Protein AF-A0A925W0N7-F1 (afdb_monomer_lite)

Structure (mmCIF, N/CA/C/O backbone):
data_AF-A0A925W0N7-F1
#
_entry.id   AF-A0A925W0N7-F1
#
loop_
_atom_site.group_PDB
_atom_site.id
_atom_site.type_symbol
_atom_site.label_atom_id
_atom_site.label_alt_id
_atom_site.label_comp_id
_atom_site.label_asym_id
_atom_site.label_entity_id
_atom_site.label_seq_id
_atom_site.pdbx_PDB_ins_code
_atom_site.Cartn_x
_atom_site.Cartn_y
_atom_site.Cartn_z
_atom_site.occupancy
_atom_site.B_iso_or_equiv
_atom_site.auth_seq_id
_atom_site.auth_comp_id
_atom_site.auth_asym_id
_atom_site.auth_atom_id
_atom_site.pdbx_PDB_model_num
ATOM 1 N N . VAL A 1 1 ? -19.440 -4.848 11.610 1.00 69.06 1 VAL A N 1
ATOM 2 C CA . VAL A 1 1 ? -18.032 -4.654 11.197 1.00 69.06 1 VAL A CA 1
ATOM 3 C C . VAL A 1 1 ? -17.917 -5.190 9.789 1.00 69.06 1 VAL A C 1
ATOM 5 O O . VAL A 1 1 ? -18.284 -6.340 9.576 1.00 69.06 1 VAL A O 1
ATOM 8 N N . LYS A 1 2 ? -17.548 -4.348 8.822 1.00 81.12 2 LYS A N 1
ATOM 9 C CA . LYS A 1 2 ? -17.429 -4.754 7.417 1.00 81.12 2 LYS A CA 1
ATOM 10 C C . LYS A 1 2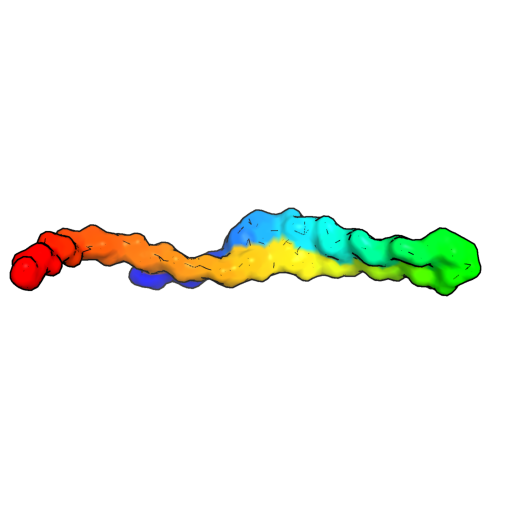 ? -15.952 -4.892 7.080 1.00 81.12 2 LYS A C 1
ATOM 12 O O . LYS A 1 2 ? -15.154 -4.037 7.450 1.00 81.12 2 LYS A O 1
ATOM 17 N N . HIS A 1 3 ? -15.600 -5.959 6.377 1.00 83.12 3 HIS A N 1
ATOM 18 C CA . HIS A 1 3 ? -14.253 -6.166 5.859 1.00 83.12 3 HIS A CA 1
ATOM 19 C C . HIS A 1 3 ? -14.307 -6.104 4.340 1.00 83.12 3 HIS A C 1
ATOM 21 O O . HIS A 1 3 ? -15.202 -6.685 3.723 1.00 83.12 3 HIS A O 1
ATOM 27 N N . GLY A 1 4 ? -13.378 -5.365 3.743 1.00 89.38 4 GLY A N 1
ATOM 28 C CA . GLY A 1 4 ? -13.390 -5.095 2.315 1.00 89.38 4 GLY A CA 1
ATOM 29 C C . GLY A 1 4 ? -11.999 -5.011 1.710 1.00 89.38 4 GLY A C 1
ATOM 30 O O . GLY A 1 4 ? -10.976 -4.952 2.396 1.00 89.38 4 GLY A O 1
ATOM 31 N N . LEU A 1 5 ? -11.982 -5.015 0.382 1.00 89.31 5 LEU A N 1
ATOM 32 C CA . LEU A 1 5 ? -10.806 -4.710 -0.416 1.00 89.31 5 LEU A CA 1
ATOM 33 C C . LEU A 1 5 ? -10.993 -3.329 -1.025 1.00 89.31 5 LEU A C 1
ATOM 35 O O . LEU A 1 5 ? -12.033 -3.047 -1.617 1.00 89.31 5 LEU A O 1
ATOM 39 N N . GLY A 1 6 ? -9.982 -2.485 -0.876 1.00 87.69 6 GLY A N 1
ATOM 40 C CA . GLY A 1 6 ? -9.941 -1.168 -1.480 1.00 87.69 6 GLY A CA 1
ATOM 41 C C . GLY A 1 6 ? -9.763 -1.231 -2.994 1.00 87.69 6 GLY A C 1
ATOM 42 O O . GLY A 1 6 ? -9.749 -2.295 -3.639 1.00 87.69 6 GLY A O 1
ATOM 43 N N . GLU A 1 7 ? -9.600 -0.049 -3.568 1.00 91.12 7 GLU A N 1
ATOM 44 C CA . GLU A 1 7 ? -9.381 0.115 -4.996 1.00 91.12 7 GLU A CA 1
ATOM 45 C C . GLU A 1 7 ? -8.119 -0.615 -5.472 1.00 91.12 7 GLU A C 1
ATOM 47 O O . GLU A 1 7 ? -7.180 -0.890 -4.716 1.00 91.12 7 GLU A O 1
ATOM 52 N N . LYS A 1 8 ? -8.125 -1.001 -6.751 1.00 90.94 8 LYS A N 1
ATOM 53 C CA . LYS A 1 8 ? -7.013 -1.734 -7.352 1.00 90.94 8 LYS A CA 1
ATOM 54 C C . LYS A 1 8 ? -5.910 -0.755 -7.720 1.00 90.94 8 LYS A C 1
ATOM 56 O O . LYS A 1 8 ? -6.033 -0.026 -8.697 1.00 90.94 8 LYS A O 1
ATOM 61 N N . ILE A 1 9 ? -4.803 -0.823 -7.001 1.00 91.56 9 ILE A N 1
ATOM 62 C CA . ILE A 1 9 ? -3.587 -0.081 -7.315 1.00 91.56 9 ILE A CA 1
ATOM 63 C C . ILE A 1 9 ? -2.721 -0.956 -8.222 1.00 91.56 9 ILE A C 1
ATOM 65 O O . ILE A 1 9 ? -2.500 -2.137 -7.950 1.00 91.56 9 ILE A O 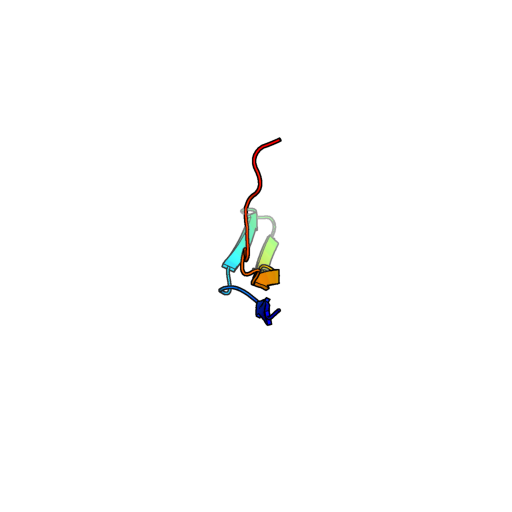1
ATOM 69 N N . ILE A 1 10 ? -2.235 -0.402 -9.330 1.00 91.25 10 ILE A N 1
ATOM 70 C CA . ILE A 1 10 ? -1.352 -1.116 -10.256 1.00 91.25 10 ILE A CA 1
ATOM 71 C C . ILE A 1 10 ? 0.094 -0.759 -9.912 1.00 91.25 10 ILE A C 1
ATOM 73 O O . ILE A 1 10 ? 0.533 0.362 -10.146 1.00 91.25 10 ILE A O 1
ATOM 77 N N . VAL A 1 11 ? 0.849 -1.729 -9.399 1.00 89.81 11 VAL A N 1
ATOM 78 C CA . VAL A 1 11 ? 2.287 -1.595 -9.150 1.00 89.81 11 VAL A CA 1
ATOM 79 C C . VAL A 1 11 ? 3.039 -2.113 -10.371 1.00 89.81 11 VAL A C 1
ATOM 81 O O . VAL A 1 11 ? 2.982 -3.302 -10.699 1.00 89.81 11 VAL A O 1
ATOM 84 N N . PHE A 1 12 ? 3.752 -1.219 -11.051 1.00 94.12 12 PHE A N 1
ATOM 85 C CA . PHE A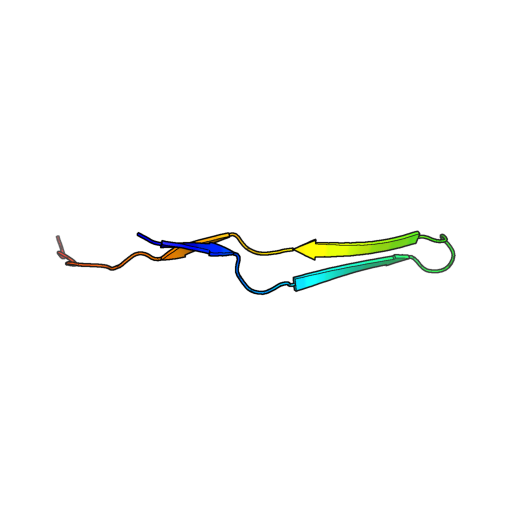 1 12 ? 4.575 -1.551 -12.209 1.00 94.12 12 PHE A CA 1
ATOM 86 C C . PHE A 1 12 ? 6.056 -1.346 -11.888 1.00 94.12 12 PHE A C 1
ATOM 88 O O . PHE A 1 12 ? 6.463 -0.275 -11.447 1.00 94.12 12 PHE A O 1
ATOM 95 N N . LYS A 1 13 ? 6.867 -2.383 -12.104 1.00 95.19 13 LYS A N 1
ATOM 96 C CA . LYS A 1 13 ? 8.326 -2.341 -11.956 1.00 95.19 13 LYS A CA 1
ATOM 97 C C . LYS A 1 13 ? 8.957 -2.573 -13.321 1.00 95.19 13 LYS A C 1
ATOM 99 O O . LYS A 1 13 ? 8.654 -3.573 -13.970 1.00 95.19 13 LYS A O 1
ATOM 104 N N . PHE A 1 14 ? 9.865 -1.693 -13.726 1.00 95.88 14 PHE A N 1
ATOM 105 C CA . PHE A 1 14 ? 10.573 -1.778 -15.001 1.00 95.88 14 PHE A CA 1
ATOM 106 C C . PHE A 1 14 ? 12.066 -1.507 -14.819 1.00 95.88 14 PHE A C 1
ATOM 108 O O . PHE A 1 14 ? 12.452 -0.634 -14.043 1.00 95.88 14 PHE A O 1
ATOM 115 N N . LYS A 1 15 ? 12.910 -2.250 -15.545 1.00 95.81 15 LYS A N 1
ATOM 116 C CA . LYS A 1 15 ? 14.347 -1.969 -15.672 1.00 95.81 15 LYS A CA 1
ATOM 117 C C . LYS A 1 15 ? 14.740 -1.959 -17.149 1.00 95.81 15 LYS A C 1
ATOM 119 O O . LYS A 1 15 ? 14.573 -2.953 -17.861 1.00 95.81 15 LYS A O 1
ATOM 124 N N . ARG A 1 16 ? 15.312 -0.838 -17.596 1.00 95.50 16 ARG A N 1
ATOM 125 C CA . ARG A 1 16 ? 15.738 -0.625 -18.987 1.00 95.50 16 ARG A CA 1
ATOM 126 C C . ARG A 1 16 ? 16.830 -1.629 -19.387 1.00 95.50 16 ARG A C 1
ATOM 128 O O . ARG A 1 16 ? 17.761 -1.857 -18.622 1.00 95.50 16 ARG A O 1
ATOM 135 N N . ARG A 1 17 ? 16.724 -2.204 -20.597 1.00 94.38 17 ARG A N 1
ATOM 136 C CA . ARG A 1 17 ? 17.698 -3.151 -21.201 1.00 94.38 17 ARG A CA 1
ATOM 137 C C . ARG A 1 17 ? 17.962 -4.430 -20.389 1.00 94.38 17 ARG A C 1
ATOM 139 O O . ARG A 1 17 ? 18.975 -5.090 -20.590 1.00 94.38 17 ARG A O 1
ATOM 146 N N . LYS A 1 18 ? 17.070 -4.786 -19.461 1.00 95.56 18 LYS A N 1
ATOM 147 C CA . LYS A 1 18 ? 17.168 -6.023 -18.665 1.00 95.56 18 LYS A CA 1
ATOM 148 C C . LYS A 1 18 ? 16.021 -6.999 -18.925 1.00 95.56 18 LYS A C 1
ATOM 150 O O . LYS A 1 18 ? 15.869 -7.944 -18.163 1.00 95.56 18 LYS A O 1
ATOM 155 N N . ASN A 1 19 ? 15.195 -6.744 -19.949 1.00 92.69 19 ASN A N 1
ATOM 156 C CA . ASN A 1 19 ? 13.964 -7.496 -20.238 1.00 92.69 19 ASN A CA 1
ATOM 157 C C . ASN A 1 19 ? 13.098 -7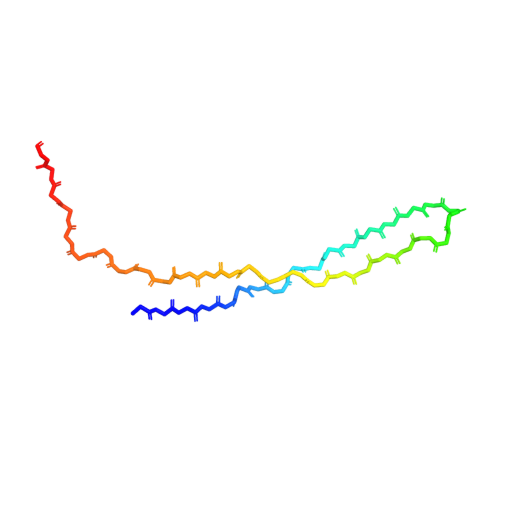.724 -18.984 1.00 92.69 19 ASN A C 1
ATOM 159 O O . ASN A 1 19 ? 12.409 -8.730 -18.849 1.00 92.69 19 ASN A O 1
ATOM 163 N N . TYR A 1 20 ? 13.151 -6.779 -18.040 1.00 94.50 20 TYR A N 1
ATOM 164 C CA . TYR A 1 20 ? 12.470 -6.873 -16.762 1.00 94.50 20 TYR A CA 1
ATOM 165 C C . TYR A 1 20 ? 11.336 -5.857 -16.727 1.00 94.50 20 TYR A C 1
ATOM 167 O O . TYR A 1 20 ? 11.558 -4.649 -16.604 1.00 94.50 20 TYR A O 1
ATOM 175 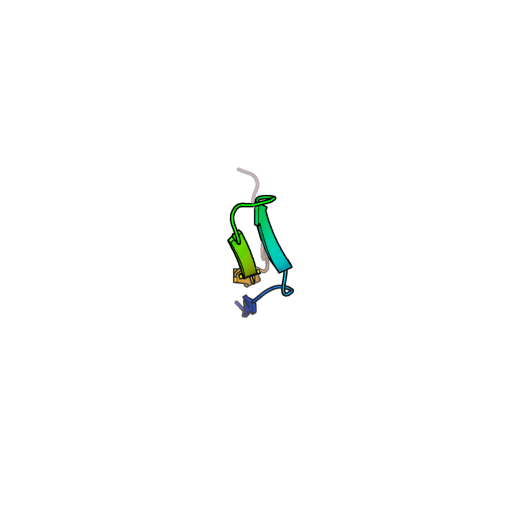N N . ALA A 1 21 ? 10.121 -6.383 -16.811 1.00 93.00 21 ALA A N 1
ATOM 176 C CA . ALA A 1 21 ? 8.883 -5.671 -16.566 1.00 93.00 21 ALA A CA 1
ATOM 177 C C . ALA A 1 21 ? 7.975 -6.571 -15.720 1.00 93.00 21 ALA A C 1
ATOM 179 O O . ALA A 1 21 ? 7.790 -7.749 -16.030 1.00 93.00 21 ALA A O 1
ATOM 180 N N . ARG A 1 22 ? 7.426 -6.039 -14.629 1.00 93.62 22 ARG A N 1
ATOM 181 C CA . ARG A 1 22 ? 6.476 -6.744 -13.760 1.00 93.62 22 ARG A CA 1
ATOM 182 C C . ARG A 1 22 ? 5.307 -5.821 -13.460 1.00 93.62 22 ARG A C 1
ATOM 184 O O . ARG A 1 22 ? 5.511 -4.696 -13.016 1.00 93.62 22 ARG A O 1
ATOM 191 N N . LYS A 1 23 ? 4.091 -6.314 -13.682 1.00 93.44 23 LYS A N 1
ATOM 192 C CA . LYS A 1 23 ? 2.841 -5.626 -13.354 1.00 93.44 23 LYS A CA 1
ATOM 193 C C . LYS A 1 23 ? 2.101 -6.469 -12.326 1.00 93.44 23 LYS A C 1
ATOM 195 O O . LYS A 1 23 ? 1.762 -7.612 -12.614 1.00 93.44 23 LYS A O 1
ATOM 200 N N . GLN A 1 24 ? 1.862 -5.916 -11.146 1.00 93.31 24 GLN A N 1
ATOM 201 C CA . GLN A 1 24 ? 1.110 -6.579 -10.087 1.00 93.31 24 GLN A CA 1
ATOM 202 C C . GLN A 1 24 ? -0.004 -5.658 -9.601 1.00 93.31 24 GLN A C 1
ATOM 204 O O . GLN A 1 24 ? 0.197 -4.460 -9.424 1.00 93.31 24 GLN A O 1
ATOM 209 N N . GLY A 1 25 ? -1.197 -6.214 -9.411 1.00 93.25 25 GLY A N 1
ATOM 210 C CA . GLY A 1 25 ? -2.268 -5.504 -8.723 1.00 93.25 25 GLY A CA 1
ATOM 211 C C . GLY A 1 25 ? -2.078 -5.616 -7.215 1.00 93.25 25 GLY A C 1
ATOM 212 O O . GLY A 1 25 ? -1.853 -6.716 -6.716 1.00 93.25 25 GLY A O 1
ATOM 213 N N . HIS A 1 26 ? -2.217 -4.504 -6.505 1.00 94.19 26 HIS A N 1
ATOM 214 C CA . HIS A 1 26 ? -2.391 -4.470 -5.059 1.00 94.19 26 HIS A CA 1
ATOM 215 C C . HIS A 1 26 ? -3.800 -3.982 -4.743 1.00 94.19 26 HIS A C 1
ATOM 217 O O . HIS A 1 26 ? -4.280 -3.020 -5.341 1.00 94.19 26 HIS A O 1
ATOM 223 N N . ARG A 1 27 ? -4.477 -4.647 -3.812 1.00 92.31 27 ARG A N 1
ATOM 224 C CA . ARG A 1 27 ? -5.727 -4.158 -3.226 1.00 92.31 27 ARG A CA 1
ATOM 225 C C . ARG A 1 27 ? -5.524 -4.112 -1.730 1.00 92.31 27 ARG A C 1
ATOM 227 O O . ARG A 1 27 ? -5.250 -5.145 -1.120 1.00 92.31 27 ARG A O 1
ATOM 234 N N . GLN A 1 28 ? -5.648 -2.925 -1.153 1.00 92.31 28 GLN A N 1
ATOM 235 C CA . GLN A 1 28 ? -5.454 -2.775 0.277 1.00 92.31 28 GLN A CA 1
ATOM 236 C C . GLN A 1 28 ? -6.648 -3.354 1.030 1.00 92.31 28 GLN A C 1
ATOM 238 O O . GLN A 1 28 ? -7.792 -3.015 0.735 1.00 92.31 28 GLN A O 1
ATOM 243 N N . LYS A 1 29 ? -6.397 -4.243 1.991 1.00 92.44 29 LYS A N 1
ATOM 244 C CA . LYS A 1 29 ? -7.451 -4.733 2.886 1.00 92.44 29 LYS A CA 1
ATOM 245 C C . LYS A 1 29 ? -7.840 -3.608 3.837 1.00 92.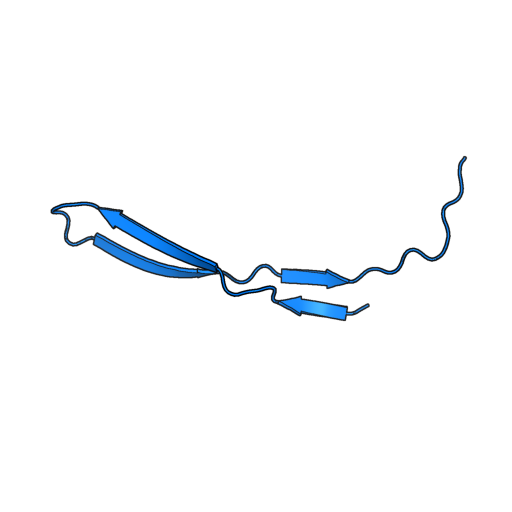44 29 LYS A C 1
ATOM 247 O O . LYS A 1 29 ? -6.958 -2.947 4.382 1.00 92.44 29 LYS A O 1
ATOM 252 N N . PHE A 1 30 ? -9.132 -3.411 4.050 1.00 89.19 30 PHE A N 1
ATOM 253 C CA . PHE A 1 30 ? -9.623 -2.458 5.035 1.00 89.19 30 PHE A CA 1
ATOM 254 C C . PHE A 1 30 ? -10.725 -3.074 5.890 1.00 89.19 30 PHE A C 1
ATOM 256 O O . PHE A 1 30 ? -11.411 -4.021 5.492 1.00 89.19 30 PHE A O 1
ATOM 263 N N . THR A 1 31 ? -10.886 -2.492 7.071 1.00 91.88 31 THR A N 1
ATOM 264 C CA . THR A 1 31 ? -11.942 -2.827 8.016 1.00 91.88 31 THR A CA 1
ATOM 265 C C . THR A 1 31 ? -12.668 -1.548 8.378 1.00 91.88 31 THR A C 1
ATOM 267 O O . THR A 1 31 ? -12.044 -0.554 8.739 1.00 91.88 31 THR A O 1
ATOM 270 N N . GLU A 1 32 ? -13.986 -1.583 8.282 1.00 87.19 32 GLU A N 1
ATOM 271 C CA . GLU A 1 32 ? -14.848 -0.487 8.688 1.00 87.19 32 GLU A CA 1
ATOM 272 C C . GLU A 1 32 ? -15.213 -0.639 10.166 1.00 87.19 32 GLU A C 1
ATOM 274 O O . GLU A 1 32 ? -15.796 -1.652 10.583 1.00 87.19 32 GLU A O 1
ATOM 279 N N . VAL A 1 33 ? -14.877 0.386 10.948 1.00 89.69 33 VAL A N 1
ATOM 280 C CA . VAL A 1 33 ? -15.192 0.485 12.373 1.00 89.69 33 VAL A CA 1
ATOM 281 C C . VAL A 1 33 ? -16.068 1.705 12.626 1.00 89.69 33 VAL A C 1
ATOM 283 O O . VAL A 1 33 ? -15.806 2.792 12.120 1.00 89.69 33 VAL A O 1
ATOM 286 N N . ARG A 1 34 ? -17.119 1.514 13.427 1.00 87.62 34 ARG A N 1
ATOM 287 C CA . ARG A 1 34 ? -17.985 2.593 13.904 1.00 87.62 34 ARG A CA 1
ATOM 288 C C . ARG A 1 34 ? -17.636 2.872 15.355 1.00 87.62 34 ARG A C 1
ATOM 290 O O . ARG A 1 34 ? -17.795 1.990 16.198 1.00 87.62 34 ARG A O 1
ATOM 297 N N . ILE A 1 35 ? -17.184 4.087 15.633 1.00 88.56 35 ILE A N 1
ATOM 298 C CA . ILE A 1 35 ? -16.951 4.543 17.001 1.00 88.56 35 ILE A CA 1
ATOM 299 C C . ILE A 1 35 ? -18.315 4.846 17.624 1.00 88.56 35 ILE A C 1
ATOM 301 O O . ILE A 1 35 ? -19.114 5.574 17.036 1.00 88.56 35 ILE A O 1
ATOM 305 N N . LYS A 1 36 ? -18.620 4.203 18.755 1.00 89.25 36 LYS A N 1
ATOM 306 C CA . LYS A 1 36 ? -19.910 4.352 19.448 1.00 89.25 36 LYS A CA 1
ATOM 307 C C . LYS A 1 36 ? -19.868 5.447 20.503 1.00 89.25 36 LYS A C 1
ATOM 309 O O . LYS A 1 36 ? -20.815 6.208 20.621 1.00 89.25 36 LYS A O 1
ATOM 314 N N . GLU A 1 37 ? -18.772 5.510 21.239 1.00 87.94 37 GLU A N 1
ATOM 315 C CA . GLU A 1 37 ? -18.589 6.416 22.359 1.00 87.94 37 GLU A CA 1
ATOM 316 C C . GLU A 1 37 ? -17.092 6.675 22.519 1.00 87.94 37 GLU A C 1
ATOM 318 O O . GLU A 1 37 ? -16.271 5.812 22.192 1.00 87.94 37 GLU A O 1
ATOM 323 N N . ILE A 1 38 ? -16.747 7.875 22.975 1.00 85.56 38 ILE A N 1
ATOM 324 C CA . ILE A 1 38 ? -15.383 8.256 23.330 1.00 85.56 38 ILE A CA 1
ATOM 325 C C . ILE A 1 38 ? -15.464 8.840 24.738 1.00 85.56 38 ILE A C 1
ATOM 327 O O . ILE A 1 38 ? -16.067 9.892 24.932 1.00 85.56 38 ILE A O 1
ATOM 331 N N . THR A 1 39 ? -14.868 8.158 25.711 1.00 87.06 39 THR A N 1
ATOM 332 C CA . THR A 1 39 ? -14.737 8.641 27.089 1.00 87.06 39 THR A CA 1
ATOM 333 C C . THR A 1 39 ? -13.367 9.291 27.260 1.00 87.06 39 THR A C 1
ATOM 335 O O . THR A 1 39 ? -12.351 8.665 26.955 1.00 87.06 39 THR A O 1
ATOM 338 N N . LEU A 1 40 ? -13.328 10.532 27.743 1.00 78.31 40 LEU A N 1
ATOM 339 C CA . LEU A 1 40 ? -12.095 11.148 28.236 1.00 78.31 40 LEU A CA 1
ATOM 340 C C . LEU A 1 40 ? -11.904 10.738 29.699 1.00 78.31 40 LEU A C 1
ATOM 342 O O . LEU A 1 40 ? -12.841 10.851 30.487 1.00 78.31 40 LEU A O 1
ATOM 346 N N . GLY A 1 41 ? -10.723 10.196 30.001 1.00 71.06 41 GLY A N 1
ATOM 347 C CA . GLY A 1 41 ? -10.310 9.823 31.356 1.00 71.06 41 GLY A CA 1
ATOM 348 C C . GLY A 1 41 ? -9.842 11.010 32.179 1.00 71.06 41 GLY A C 1
ATOM 349 O O . GLY A 1 41 ? -9.466 12.037 31.568 1.00 71.06 41 GLY A O 1
#

Sequence (41 aa):
VKHGLGEKIIVFKFKRRKNYARKQGHRQKFTEVRIKEITLG

Radius of gyration: 19.12 Å; chains: 1; bounding box: 38×19×53 Å

Foldseek 3Di:
DDKDWADWDWDWDDDPPPPDIDIDTDTDIDDDDDDDDDDDD

Secondary structure (DSSP, 8-state):
-EEEEEEEEEEEEEETTTTEEEEEEEEEEEEE---------

pLDDT: mean 89.74, std 5.91, range [69.06, 95.88]